Protein AF-A0A9Q0SZR0-F1 (afdb_monomer_lite)

Secondary structure (DSSP, 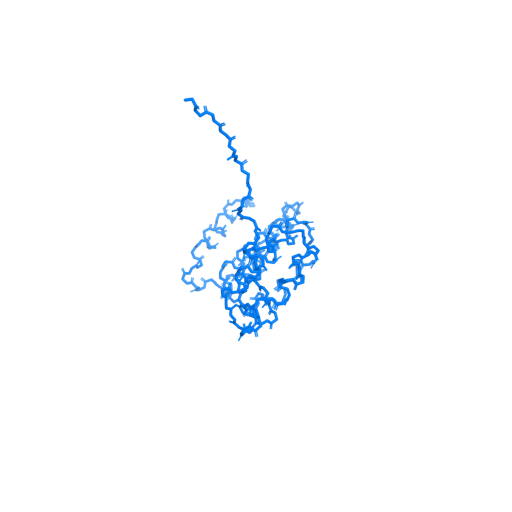8-state):
---------SSSSHHHHHHHHTTT-TT-HHHHHHHHHHHHTS-HHHHHHHHHHHHHH-TT-HHHHHHHHHHHHHTT-HHHHHHHHHHHTTT---HHHHHHHHHHHHHHHGGGHHHHHHHHHHHHHHHHHHHTTSGGGHHHHHHHHHHHHHSPP-

Structure (mmCIF, N/CA/C/O backbone):
data_AF-A0A9Q0SZR0-F1
#
_entry.id   AF-A0A9Q0SZR0-F1
#
loop_
_atom_site.group_PDB
_atom_site.id
_atom_site.type_symbol
_atom_site.label_atom_id
_atom_site.label_alt_id
_atom_site.label_comp_id
_atom_site.label_asym_id
_atom_site.label_entity_id
_atom_site.label_seq_id
_atom_site.pdbx_PDB_ins_code
_atom_site.Cartn_x
_atom_site.Cartn_y
_atom_site.Cartn_z
_atom_site.occupancy
_atom_site.B_iso_or_equiv
_atom_site.auth_seq_id
_atom_site.auth_comp_id
_atom_site.auth_asym_id
_atom_site.auth_atom_id
_atom_site.pdbx_PDB_model_num
ATOM 1 N N . MET A 1 1 ? 59.313 13.332 -3.165 1.00 40.78 1 MET A N 1
ATOM 2 C CA . MET A 1 1 ? 58.307 14.378 -2.906 1.00 40.78 1 MET A CA 1
ATOM 3 C C . MET A 1 1 ? 57.270 14.279 -4.014 1.00 40.78 1 MET A C 1
ATOM 5 O O . MET A 1 1 ? 57.516 14.762 -5.106 1.00 40.78 1 MET A O 1
ATOM 9 N N . ALA A 1 2 ? 56.194 13.527 -3.779 1.00 45.66 2 ALA A N 1
ATOM 10 C CA . ALA A 1 2 ? 54.932 13.745 -4.496 1.00 45.66 2 ALA A CA 1
ATOM 11 C C . ALA A 1 2 ? 54.236 14.942 -3.803 1.00 45.66 2 ALA A C 1
ATOM 13 O O . ALA A 1 2 ? 54.587 15.186 -2.638 1.00 45.66 2 ALA A O 1
ATOM 14 N N . PRO A 1 3 ? 53.292 15.681 -4.430 1.00 48.12 3 PRO A N 1
ATOM 15 C CA . PRO A 1 3 ? 51.956 15.100 -4.622 1.00 48.12 3 PRO A CA 1
ATOM 16 C C . PRO A 1 3 ? 51.055 15.699 -5.747 1.00 48.12 3 PRO A C 1
ATOM 18 O O . PRO A 1 3 ? 51.357 16.722 -6.347 1.00 48.12 3 PRO A O 1
ATOM 21 N N . VAL A 1 4 ? 49.909 15.023 -5.919 1.00 43.03 4 VAL A N 1
ATOM 22 C CA . VAL A 1 4 ? 48.582 15.431 -6.446 1.00 43.03 4 VAL A CA 1
ATOM 23 C C . VAL A 1 4 ? 48.431 15.842 -7.919 1.00 43.03 4 VAL A C 1
ATOM 25 O O . VAL A 1 4 ? 48.682 16.981 -8.285 1.00 43.03 4 VAL A O 1
ATOM 28 N N . ASP A 1 5 ? 47.791 14.967 -8.701 1.00 36.34 5 ASP A N 1
ATOM 29 C CA . ASP A 1 5 ? 46.596 15.384 -9.444 1.00 36.34 5 ASP A CA 1
ATOM 30 C C . ASP A 1 5 ? 45.531 14.281 -9.332 1.00 36.34 5 ASP A C 1
ATOM 32 O O . ASP A 1 5 ? 45.791 13.108 -9.603 1.00 36.34 5 ASP A O 1
ATOM 36 N N . ASN A 1 6 ? 44.372 14.652 -8.797 1.00 45.16 6 ASN A N 1
ATOM 37 C CA . ASN A 1 6 ? 43.251 13.784 -8.458 1.00 45.16 6 ASN A CA 1
ATOM 38 C C . ASN A 1 6 ? 42.021 14.446 -9.080 1.00 45.16 6 ASN A C 1
ATOM 40 O O . ASN A 1 6 ? 41.574 15.483 -8.592 1.00 45.16 6 ASN A O 1
ATOM 44 N N . GLY A 1 7 ? 41.508 13.887 -10.175 1.00 31.89 7 GLY A N 1
ATOM 45 C CA . GLY A 1 7 ? 40.490 14.551 -10.985 1.00 31.89 7 GLY A CA 1
ATOM 46 C C . GLY A 1 7 ? 39.640 13.584 -11.803 1.00 31.89 7 GLY A C 1
ATOM 47 O O . GLY A 1 7 ? 39.962 13.282 -12.944 1.00 31.89 7 GLY A O 1
ATOM 48 N N . ALA A 1 8 ? 38.538 13.146 -11.189 1.00 40.47 8 ALA A N 1
ATOM 49 C CA . ALA A 1 8 ? 37.234 12.892 -11.809 1.00 40.47 8 ALA A CA 1
ATOM 50 C C . ALA A 1 8 ? 37.173 12.012 -13.078 1.00 40.47 8 ALA A C 1
ATOM 52 O O . ALA A 1 8 ? 37.064 12.522 -14.189 1.00 40.47 8 ALA A O 1
ATOM 53 N N . GLN A 1 9 ? 37.087 10.686 -12.912 1.00 36.91 9 GLN A N 1
ATOM 54 C CA . GLN A 1 9 ? 36.580 9.787 -13.963 1.00 36.91 9 GLN A CA 1
ATOM 55 C C . GLN A 1 9 ? 35.805 8.595 -13.374 1.00 36.91 9 GLN A C 1
ATOM 57 O O . GLN A 1 9 ? 36.298 7.473 -13.399 1.00 36.91 9 GLN A O 1
ATOM 62 N N . THR A 1 10 ? 34.586 8.805 -12.862 1.00 36.19 10 THR A N 1
ATOM 63 C CA . THR A 1 10 ? 33.697 7.681 -12.475 1.00 36.19 10 THR A CA 1
ATOM 64 C C . THR A 1 10 ? 32.186 7.926 -12.629 1.00 36.19 10 THR A C 1
ATOM 66 O O . THR A 1 10 ? 31.415 7.112 -12.144 1.00 36.19 10 THR A O 1
ATOM 69 N N . GLU A 1 11 ? 31.711 8.961 -13.335 1.00 40.19 11 GLU A N 1
ATOM 70 C CA . GLU A 1 11 ? 30.257 9.267 -13.366 1.00 40.19 11 GLU A CA 1
ATOM 71 C C . GLU A 1 11 ? 29.555 9.119 -14.731 1.00 40.19 11 GLU A C 1
ATOM 73 O O . GLU A 1 11 ? 28.345 9.298 -14.819 1.00 40.19 11 GLU A O 1
ATOM 78 N N . THR A 1 12 ? 30.247 8.747 -15.813 1.00 38.66 12 THR A N 1
ATOM 79 C CA . THR A 1 12 ? 29.646 8.802 -17.170 1.00 38.66 12 THR A CA 1
ATOM 80 C C . THR A 1 12 ? 29.267 7.440 -17.770 1.00 38.66 12 THR A C 1
ATOM 82 O O . THR A 1 12 ? 28.642 7.390 -18.826 1.00 38.66 12 THR A O 1
ATOM 85 N N . LYS A 1 13 ? 29.610 6.310 -17.133 1.00 37.34 13 LYS A N 1
ATOM 86 C CA . LYS A 1 13 ? 29.423 4.979 -17.749 1.00 37.34 13 LYS A CA 1
ATOM 87 C C . LYS A 1 13 ? 28.067 4.331 -17.449 1.00 37.34 13 LYS A C 1
ATOM 89 O O . LYS A 1 13 ? 27.562 3.599 -18.295 1.00 37.34 13 LYS A O 1
ATOM 94 N N . ASP A 1 14 ? 27.443 4.650 -16.318 1.00 46.75 14 ASP A N 1
ATOM 95 C CA . ASP A 1 14 ? 26.211 3.974 -15.887 1.00 46.75 14 ASP A CA 1
ATOM 96 C C . ASP A 1 14 ? 24.950 4.472 -16.609 1.00 46.75 14 ASP A C 1
ATOM 98 O O . ASP A 1 14 ? 24.016 3.698 -16.810 1.00 46.75 14 ASP A O 1
ATOM 102 N N . GLN A 1 15 ? 24.940 5.722 -17.089 1.00 47.12 15 GLN A N 1
ATOM 103 C CA . GLN A 1 15 ? 23.800 6.304 -17.818 1.00 47.12 15 GLN A CA 1
ATOM 104 C C . GLN A 1 15 ? 23.704 5.848 -19.288 1.00 47.12 15 GLN A C 1
ATOM 106 O O . GLN A 1 15 ? 22.621 5.842 -19.875 1.00 47.12 15 GLN A O 1
ATOM 111 N N . ALA A 1 16 ? 24.822 5.446 -19.902 1.00 36.00 16 ALA A N 1
ATOM 112 C CA . ALA A 1 16 ? 24.851 5.012 -21.304 1.00 36.00 16 ALA A CA 1
ATOM 113 C C . ALA A 1 16 ? 24.374 3.558 -21.488 1.00 36.00 16 ALA A C 1
ATOM 115 O O . ALA A 1 16 ? 23.857 3.187 -22.543 1.00 36.00 16 ALA A O 1
ATOM 116 N N . ILE A 1 17 ? 24.517 2.729 -20.450 1.00 48.78 17 ILE A N 1
ATOM 117 C CA . ILE A 1 17 ? 24.092 1.324 -20.479 1.00 48.78 17 ILE A CA 1
ATOM 118 C C . ILE A 1 17 ? 22.565 1.232 -20.306 1.00 48.78 17 ILE A C 1
ATOM 120 O O . ILE A 1 17 ? 21.927 0.393 -20.937 1.00 48.78 17 ILE A O 1
ATOM 124 N N . THR A 1 18 ? 21.961 2.147 -19.538 1.00 51.28 18 THR A N 1
ATOM 125 C CA . THR A 1 18 ? 20.532 2.137 -19.168 1.00 51.28 18 THR A CA 1
ATOM 126 C C . THR A 1 18 ? 19.582 2.334 -20.351 1.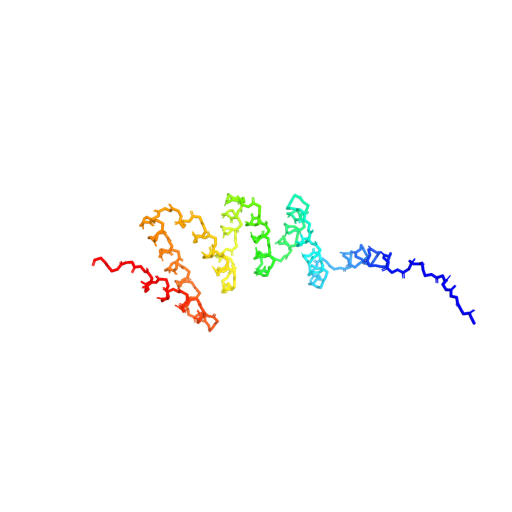00 51.28 18 THR A C 1
ATOM 128 O O . THR A 1 18 ? 18.483 1.788 -20.359 1.00 51.28 18 THR A O 1
ATOM 131 N N . SER A 1 19 ? 19.990 3.093 -21.369 1.00 44.78 19 SER A N 1
ATOM 132 C CA . SER A 1 19 ? 19.171 3.350 -22.564 1.00 44.78 19 SER A CA 1
ATOM 133 C C . SER A 1 19 ? 19.309 2.262 -23.636 1.00 44.78 19 SER A C 1
ATOM 135 O O . SER A 1 19 ? 18.422 2.122 -24.475 1.00 44.78 19 SER A O 1
ATOM 137 N N . THR A 1 20 ? 20.374 1.455 -23.590 1.00 44.59 20 THR A N 1
ATOM 138 C CA . THR A 1 20 ? 20.646 0.421 -24.603 1.00 44.59 20 THR A CA 1
ATOM 139 C C . THR A 1 20 ? 20.034 -0.937 -24.236 1.00 44.59 20 THR A C 1
ATOM 141 O O . THR A 1 20 ? 19.592 -1.660 -25.123 1.00 44.59 20 THR A O 1
ATOM 144 N N . THR A 1 21 ? 19.945 -1.291 -22.948 1.00 50.22 21 THR A N 1
ATOM 145 C CA . THR A 1 21 ? 19.361 -2.575 -22.498 1.00 50.22 21 THR A CA 1
ATOM 146 C C . THR A 1 21 ? 17.839 -2.569 -22.358 1.00 50.22 21 THR A C 1
ATOM 148 O O . THR A 1 21 ? 17.224 -3.630 -22.441 1.00 50.22 21 THR A O 1
ATOM 151 N N . ALA A 1 22 ? 17.204 -1.404 -22.202 1.00 47.88 22 ALA A N 1
ATOM 152 C CA . ALA A 1 22 ? 15.741 -1.297 -22.190 1.00 47.88 22 ALA A CA 1
ATOM 153 C C . ALA A 1 22 ? 15.110 -1.557 -23.575 1.00 47.88 22 ALA A C 1
ATOM 155 O O . ALA A 1 22 ? 13.936 -1.907 -23.666 1.00 47.88 22 ALA A O 1
ATOM 156 N N . ALA A 1 23 ? 15.886 -1.405 -24.655 1.00 52.38 23 ALA A N 1
ATOM 157 C CA . ALA A 1 23 ? 15.423 -1.636 -26.022 1.00 52.38 23 ALA A CA 1
ATOM 158 C C . ALA A 1 23 ? 15.426 -3.122 -26.434 1.00 52.38 23 ALA A C 1
ATOM 160 O O . ALA A 1 23 ? 14.818 -3.469 -27.445 1.00 52.38 23 ALA A O 1
ATOM 161 N N . THR A 1 24 ? 16.107 -3.998 -25.687 1.00 65.62 24 THR A N 1
ATOM 162 C CA . THR A 1 24 ? 16.339 -5.398 -26.080 1.00 65.62 24 THR A CA 1
ATOM 163 C C . THR A 1 24 ? 15.312 -6.384 -25.522 1.00 65.62 24 THR A C 1
ATOM 165 O O . THR A 1 24 ? 15.085 -7.409 -26.158 1.00 65.62 24 THR A O 1
ATOM 168 N N . ASP A 1 25 ? 14.672 -6.087 -24.385 1.00 80.56 25 ASP A N 1
ATOM 169 C CA . ASP A 1 25 ? 13.567 -6.884 -23.830 1.00 80.56 25 ASP A CA 1
ATOM 170 C C . ASP A 1 25 ? 12.754 -6.061 -22.803 1.00 80.56 25 ASP A C 1
ATOM 172 O O . ASP A 1 25 ? 13.292 -5.714 -21.745 1.00 80.56 25 ASP A O 1
ATOM 176 N N . PRO A 1 26 ? 11.468 -5.748 -23.063 1.00 78.94 26 PRO A N 1
ATOM 177 C CA . PRO A 1 26 ? 10.633 -5.007 -22.117 1.00 78.94 26 PRO A CA 1
ATOM 178 C C . PRO A 1 26 ? 10.374 -5.769 -20.807 1.00 78.94 26 PRO A C 1
ATOM 180 O O . PRO A 1 26 ? 10.043 -5.141 -19.806 1.00 78.94 26 PRO A O 1
ATOM 183 N N . TYR A 1 27 ? 10.544 -7.094 -20.772 1.00 86.38 27 TYR A N 1
ATOM 184 C CA . TYR A 1 27 ? 10.325 -7.917 -19.578 1.00 86.38 27 TYR A CA 1
ATOM 185 C C . TYR A 1 27 ? 11.611 -8.226 -18.805 1.00 86.38 27 TYR A C 1
ATOM 187 O O . TYR A 1 27 ? 11.621 -9.090 -17.923 1.00 86.38 27 TYR A O 1
ATOM 195 N N . ASN A 1 28 ? 12.692 -7.493 -19.075 1.00 91.44 28 ASN A N 1
ATOM 196 C CA . ASN A 1 28 ? 13.926 -7.625 -18.319 1.00 91.44 28 ASN A CA 1
ATOM 197 C C . ASN A 1 28 ? 13.742 -7.138 -16.867 1.00 91.44 28 ASN A C 1
ATOM 199 O O . ASN A 1 28 ? 13.680 -5.937 -16.589 1.00 91.44 28 ASN A O 1
ATOM 203 N N . VAL A 1 29 ? 13.689 -8.092 -15.933 1.00 89.56 29 VAL A N 1
ATOM 204 C CA . VAL A 1 29 ? 13.501 -7.830 -14.498 1.00 89.56 29 VAL A CA 1
ATOM 205 C C . VAL A 1 29 ? 14.642 -6.989 -13.924 1.00 89.56 29 VAL A C 1
ATOM 207 O O . VAL A 1 29 ? 14.373 -6.058 -13.174 1.00 89.56 29 VAL A O 1
ATOM 210 N N . GLU A 1 30 ? 15.893 -7.243 -14.314 1.00 89.88 30 GLU A N 1
ATOM 211 C CA . GLU A 1 30 ? 17.060 -6.490 -13.827 1.00 89.88 30 GLU A CA 1
ATOM 212 C C . GLU A 1 30 ? 16.967 -5.011 -14.224 1.00 89.88 30 GLU A C 1
ATOM 214 O O . GLU A 1 30 ? 17.177 -4.116 -13.408 1.00 89.88 30 GLU A O 1
ATOM 219 N N . ALA A 1 31 ? 16.567 -4.741 -15.470 1.00 89.94 31 ALA A N 1
ATOM 220 C CA . ALA A 1 31 ? 16.364 -3.374 -15.943 1.00 89.94 31 ALA A CA 1
ATOM 221 C C . ALA A 1 31 ? 15.250 -2.663 -15.154 1.00 89.94 31 ALA A C 1
ATOM 223 O O . ALA A 1 31 ? 15.416 -1.510 -14.752 1.00 89.94 31 ALA A O 1
ATOM 224 N N . ALA A 1 32 ? 14.140 -3.357 -14.880 1.00 91.31 32 ALA A N 1
ATOM 225 C CA . ALA A 1 32 ? 13.058 -2.823 -14.057 1.00 91.31 32 ALA A CA 1
ATOM 226 C C . ALA A 1 32 ? 13.502 -2.555 -12.608 1.00 91.31 32 ALA A C 1
ATOM 228 O O . ALA A 1 32 ? 13.124 -1.536 -12.029 1.00 91.31 32 ALA A O 1
ATOM 229 N N . GLU A 1 33 ? 14.331 -3.424 -12.027 1.00 92.56 33 GLU A N 1
ATOM 230 C CA . GLU A 1 33 ? 14.876 -3.228 -10.682 1.00 92.56 33 GLU A CA 1
ATOM 231 C C . GLU A 1 33 ? 15.804 -2.016 -10.594 1.00 92.56 33 GLU A C 1
ATOM 233 O O . GLU A 1 33 ? 15.680 -1.226 -9.654 1.00 92.56 33 GLU A O 1
ATOM 238 N N . ILE A 1 34 ? 16.675 -1.820 -11.586 1.00 91.94 34 ILE A N 1
ATOM 239 C CA . ILE A 1 34 ? 17.550 -0.645 -11.666 1.00 91.94 34 ILE A CA 1
ATOM 240 C C . ILE A 1 34 ? 16.710 0.634 -11.752 1.00 91.94 34 ILE A C 1
ATOM 242 O O . ILE A 1 34 ? 16.929 1.559 -10.969 1.00 91.94 34 ILE A O 1
ATOM 246 N N . LEU A 1 35 ? 15.703 0.671 -12.634 1.00 92.12 35 LEU A N 1
ATOM 247 C CA . LEU A 1 35 ? 14.802 1.822 -12.773 1.00 92.12 35 LEU A CA 1
ATOM 248 C C . LEU A 1 35 ? 14.043 2.122 -11.476 1.00 92.12 35 LEU A C 1
ATOM 250 O O . LEU A 1 35 ? 13.974 3.279 -11.056 1.00 92.12 35 LEU A O 1
ATOM 254 N N . ALA A 1 36 ? 13.512 1.092 -10.812 1.00 92.56 36 ALA A N 1
ATOM 255 C CA . ALA A 1 36 ? 12.837 1.246 -9.528 1.00 92.56 36 ALA A CA 1
ATOM 256 C C . ALA A 1 36 ? 13.793 1.777 -8.447 1.00 92.56 36 ALA A C 1
ATOM 258 O O . ALA A 1 36 ? 13.431 2.679 -7.694 1.00 92.56 36 ALA A O 1
ATOM 259 N N . SER A 1 37 ? 15.029 1.270 -8.395 1.00 93.06 37 SER A N 1
ATOM 260 C CA . SER A 1 37 ? 16.064 1.738 -7.467 1.00 93.06 37 SER A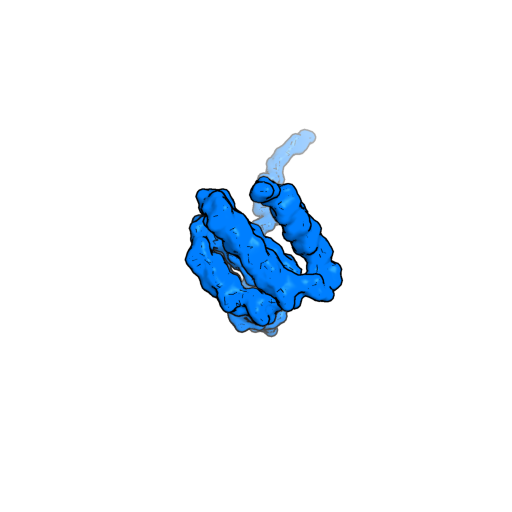 CA 1
ATOM 261 C C . SER A 1 37 ? 16.429 3.206 -7.708 1.00 93.06 37 SER A C 1
ATOM 263 O O . SER A 1 37 ? 16.541 3.990 -6.764 1.00 93.06 37 SER A O 1
ATOM 265 N N . SER A 1 38 ? 16.554 3.628 -8.969 1.00 91.75 38 SER A N 1
ATOM 266 C CA . SER A 1 38 ? 16.754 5.040 -9.307 1.00 91.75 38 SER A CA 1
ATOM 267 C C . SER A 1 38 ? 15.559 5.897 -8.871 1.00 91.75 38 SER A C 1
ATOM 269 O O . SER A 1 38 ? 15.753 6.941 -8.249 1.00 91.75 38 SER A O 1
ATOM 271 N N . ALA A 1 39 ? 14.329 5.434 -9.117 1.00 93.38 39 ALA A N 1
ATOM 272 C CA . ALA A 1 39 ? 13.102 6.153 -8.773 1.00 93.38 39 ALA A CA 1
ATOM 273 C C . ALA A 1 39 ? 12.920 6.371 -7.259 1.00 93.38 39 ALA A C 1
ATOM 275 O O . ALA A 1 39 ? 12.336 7.376 -6.858 1.00 93.38 39 ALA A O 1
ATOM 276 N N . GLN A 1 40 ? 13.439 5.483 -6.402 1.00 90.88 40 GLN A N 1
ATOM 277 C CA . GLN A 1 40 ? 13.379 5.648 -4.939 1.00 90.88 40 GLN A CA 1
ATOM 278 C C . GLN A 1 40 ? 14.073 6.917 -4.427 1.00 90.88 40 GLN A C 1
ATOM 280 O O . GLN A 1 40 ? 13.697 7.437 -3.378 1.00 90.88 40 GLN A O 1
ATOM 285 N N . HIS A 1 41 ? 15.072 7.411 -5.155 1.00 89.56 41 HIS A N 1
ATOM 286 C CA . HIS A 1 41 ? 15.862 8.580 -4.770 1.00 89.56 41 HIS A CA 1
ATOM 287 C C . HIS A 1 41 ? 15.363 9.871 -5.437 1.00 89.56 41 HIS A C 1
ATOM 289 O O . HIS A 1 41 ? 15.956 10.934 -5.259 1.00 89.56 41 HIS A O 1
ATOM 295 N N . MET A 1 42 ? 14.277 9.791 -6.213 1.00 91.75 42 MET A N 1
ATOM 296 C CA . MET A 1 42 ? 13.710 10.910 -6.958 1.00 91.75 42 MET A CA 1
ATOM 297 C C . MET A 1 42 ? 12.460 11.475 -6.269 1.00 91.75 42 MET A C 1
ATOM 299 O O . MET A 1 42 ? 11.759 10.763 -5.546 1.00 91.75 42 MET A O 1
ATOM 303 N N . PRO A 1 43 ? 12.110 12.749 -6.523 1.00 93.38 43 PRO A N 1
ATOM 304 C CA . PRO A 1 43 ? 10.820 13.293 -6.120 1.00 93.38 43 PRO A CA 1
ATOM 305 C C . PRO A 1 43 ? 9.657 12.512 -6.745 1.00 93.38 43 PRO A C 1
ATOM 307 O O . PRO A 1 43 ? 9.738 12.075 -7.895 1.00 93.38 43 PRO A O 1
ATOM 310 N N . ILE A 1 44 ? 8.530 12.420 -6.031 1.00 93.00 44 ILE A N 1
ATOM 311 C CA . ILE A 1 44 ? 7.369 11.619 -6.457 1.00 93.00 44 ILE A CA 1
ATOM 312 C C . ILE A 1 44 ? 6.852 11.975 -7.858 1.00 93.00 44 ILE A C 1
ATOM 314 O O . ILE A 1 44 ? 6.427 11.092 -8.594 1.00 93.00 44 ILE A O 1
ATOM 318 N N . ALA A 1 45 ? 6.945 13.247 -8.259 1.00 92.75 45 ALA A N 1
ATOM 319 C CA . ALA A 1 45 ? 6.517 13.708 -9.580 1.00 92.75 45 ALA A CA 1
ATOM 320 C C . ALA A 1 45 ? 7.300 13.046 -10.730 1.00 92.75 45 ALA A C 1
ATOM 322 O O . ALA A 1 45 ? 6.744 12.831 -11.802 1.00 92.75 45 ALA A O 1
ATOM 323 N N . GLN A 1 46 ? 8.573 12.710 -10.499 1.00 93.62 46 GLN A N 1
ATOM 324 C CA . GLN A 1 46 ? 9.428 12.019 -11.469 1.00 93.62 46 GLN A CA 1
ATOM 325 C C . GLN A 1 46 ? 9.391 10.499 -11.272 1.00 93.62 46 GLN A C 1
ATOM 327 O O . GLN A 1 46 ? 9.432 9.753 -12.244 1.00 93.62 46 GLN A O 1
ATOM 332 N N . ALA A 1 47 ? 9.264 10.032 -10.028 1.00 94.38 47 ALA A N 1
ATOM 333 C CA . ALA A 1 47 ? 9.225 8.607 -9.712 1.00 94.38 47 ALA A CA 1
ATOM 334 C C . ALA A 1 47 ? 7.912 7.927 -10.147 1.00 94.38 47 ALA A C 1
ATOM 336 O O . ALA A 1 47 ? 7.931 6.788 -10.608 1.00 94.38 47 ALA A O 1
ATOM 337 N N . ALA A 1 48 ? 6.769 8.612 -10.028 1.00 94.25 48 ALA A N 1
ATOM 338 C CA . ALA A 1 48 ? 5.453 8.063 -10.361 1.00 94.25 48 ALA A CA 1
ATOM 339 C C . ALA A 1 48 ? 5.340 7.509 -11.797 1.00 94.25 48 ALA A C 1
ATOM 341 O O . ALA A 1 48 ? 4.939 6.353 -11.927 1.00 94.25 48 ALA A O 1
ATOM 342 N N . PRO A 1 49 ? 5.716 8.237 -12.872 1.00 95.56 49 PRO A N 1
ATOM 343 C CA . PRO A 1 49 ? 5.641 7.685 -14.228 1.00 95.56 49 PRO A CA 1
ATOM 344 C C . PRO A 1 49 ? 6.546 6.461 -14.428 1.00 95.56 49 PRO A C 1
ATOM 346 O O . PRO A 1 49 ? 6.166 5.548 -15.158 1.00 95.56 49 PRO A O 1
ATOM 349 N N . ILE A 1 50 ? 7.698 6.397 -13.748 1.00 94.50 50 ILE A N 1
ATOM 350 C CA . ILE A 1 50 ? 8.600 5.235 -13.802 1.00 94.50 50 ILE A CA 1
ATOM 351 C C . ILE A 1 50 ? 7.920 4.013 -13.172 1.00 94.50 50 ILE A C 1
ATOM 353 O O . ILE A 1 50 ? 7.897 2.939 -13.774 1.00 94.50 50 ILE A O 1
ATOM 357 N N . TYR A 1 51 ? 7.315 4.172 -11.990 1.00 94.81 51 TYR A N 1
ATOM 358 C CA . TYR A 1 51 ? 6.577 3.085 -11.346 1.00 94.81 51 TYR A CA 1
ATOM 359 C C . TYR A 1 51 ? 5.372 2.632 -12.173 1.00 94.81 51 TYR A C 1
ATOM 361 O O . TYR A 1 51 ? 5.176 1.430 -12.324 1.00 94.81 51 TYR A O 1
ATOM 369 N N . GLU A 1 52 ? 4.590 3.553 -12.746 1.00 95.50 52 GLU A N 1
ATOM 370 C CA . GLU A 1 52 ? 3.455 3.192 -13.609 1.00 95.50 52 GLU A CA 1
ATOM 371 C C . GLU A 1 52 ? 3.912 2.417 -14.856 1.00 95.50 52 GLU A C 1
ATOM 373 O O . GLU A 1 52 ? 3.280 1.427 -15.224 1.00 95.50 52 GLU A O 1
ATOM 378 N N . GLN A 1 53 ? 5.044 2.791 -15.466 1.00 93.62 53 GLN A N 1
ATOM 379 C CA . GLN A 1 53 ? 5.622 2.040 -16.583 1.00 93.62 53 GLN A CA 1
ATOM 380 C C . GLN A 1 53 ? 6.007 0.616 -16.162 1.00 93.62 53 GLN A C 1
ATOM 382 O O . GLN A 1 53 ? 5.604 -0.346 -16.815 1.00 93.62 53 GLN A O 1
ATOM 387 N N . ILE A 1 54 ? 6.742 0.461 -15.059 1.00 93.50 54 ILE A N 1
ATOM 388 C CA . ILE A 1 54 ? 7.156 -0.857 -14.558 1.00 93.50 54 ILE A CA 1
ATOM 389 C C . ILE A 1 54 ? 5.930 -1.718 -14.231 1.00 93.50 54 ILE A C 1
ATOM 391 O O . ILE A 1 54 ? 5.856 -2.878 -14.625 1.00 93.50 54 ILE A O 1
ATOM 395 N N . LEU A 1 55 ? 4.937 -1.150 -13.550 1.00 94.38 55 LEU A N 1
ATOM 396 C CA . LEU A 1 55 ? 3.732 -1.860 -13.121 1.00 94.38 55 LEU A CA 1
ATOM 397 C C . LEU A 1 55 ? 2.776 -2.180 -14.275 1.00 94.38 55 LEU A C 1
ATOM 399 O O . LEU A 1 55 ? 1.988 -3.116 -14.157 1.00 94.38 55 LEU A O 1
ATOM 403 N N . SER A 1 56 ? 2.867 -1.463 -15.400 1.00 93.31 56 SER A N 1
ATOM 404 C CA . SER A 1 56 ? 2.164 -1.838 -16.633 1.00 93.31 56 SER A CA 1
ATOM 405 C C . SER A 1 56 ? 2.691 -3.149 -17.230 1.00 93.31 56 SER A C 1
ATOM 407 O O . SER A 1 56 ? 1.922 -3.911 -17.813 1.00 93.31 56 SER A O 1
ATOM 409 N N . LEU A 1 57 ? 3.982 -3.439 -17.035 1.00 93.25 57 LEU A N 1
ATOM 410 C CA . LEU A 1 57 ? 4.647 -4.654 -17.512 1.00 93.25 57 LEU A CA 1
ATOM 411 C C . LEU A 1 57 ? 4.589 -5.778 -16.470 1.00 93.25 57 LEU A C 1
ATOM 413 O O . LEU A 1 57 ? 4.390 -6.940 -16.819 1.00 93.25 57 LEU A O 1
ATOM 417 N N . PHE A 1 58 ? 4.713 -5.426 -15.188 1.00 92.00 58 PHE A N 1
ATOM 418 C CA . PHE A 1 58 ? 4.746 -6.353 -14.056 1.00 92.00 58 PHE A CA 1
ATOM 419 C C . PHE A 1 58 ? 3.624 -6.059 -13.043 1.00 92.00 58 PHE A C 1
ATOM 421 O O . PHE A 1 58 ? 3.896 -5.681 -11.898 1.00 92.00 58 PHE A O 1
ATOM 428 N N . PRO A 1 59 ? 2.345 -6.261 -13.408 1.00 91.62 59 PRO A N 1
ATOM 429 C CA . PRO A 1 59 ? 1.209 -5.899 -12.556 1.00 91.62 59 PRO A CA 1
ATOM 430 C C . PRO A 1 59 ? 1.115 -6.724 -11.266 1.00 91.62 59 PRO A C 1
ATOM 432 O O . PRO A 1 59 ? 0.460 -6.299 -10.317 1.00 91.62 59 PRO A O 1
ATOM 435 N N . THR A 1 60 ? 1.770 -7.886 -11.197 1.00 91.06 60 THR A N 1
ATOM 436 C CA . THR A 1 60 ? 1.785 -8.771 -10.019 1.00 91.06 60 THR A CA 1
ATOM 437 C C . THR A 1 60 ? 3.020 -8.588 -9.127 1.00 91.06 60 THR A C 1
ATOM 439 O O . THR A 1 60 ? 3.148 -9.233 -8.084 1.00 91.06 60 THR A O 1
ATOM 442 N N . ALA A 1 61 ? 3.945 -7.696 -9.495 1.00 93.00 61 ALA A N 1
ATOM 443 C CA . ALA A 1 61 ? 5.185 -7.485 -8.758 1.00 93.00 61 ALA A CA 1
ATOM 444 C C . ALA A 1 61 ? 4.955 -6.646 -7.490 1.00 93.00 61 ALA A C 1
ATOM 446 O O . ALA A 1 61 ? 5.084 -5.420 -7.474 1.00 93.00 61 ALA A O 1
ATOM 447 N N . SER A 1 62 ? 4.652 -7.329 -6.384 1.00 92.88 62 SER A N 1
ATOM 448 C CA . SER A 1 62 ? 4.393 -6.698 -5.079 1.00 92.88 62 SER A CA 1
ATOM 449 C C . SER A 1 62 ? 5.519 -5.784 -4.581 1.00 92.88 62 SER A C 1
ATOM 451 O O . SER A 1 62 ? 5.241 -4.791 -3.909 1.00 92.88 62 SER A O 1
ATOM 453 N N . LYS A 1 63 ? 6.778 -6.084 -4.932 1.00 94.12 63 LYS A N 1
ATOM 454 C CA . LYS A 1 63 ? 7.955 -5.260 -4.612 1.00 94.12 63 LYS A CA 1
ATOM 455 C C . LYS A 1 63 ? 7.792 -3.831 -5.140 1.00 94.12 63 LYS A C 1
ATOM 457 O O . LYS A 1 63 ? 7.919 -2.889 -4.361 1.00 94.12 63 LYS A O 1
ATOM 462 N N . PHE A 1 64 ? 7.445 -3.675 -6.418 1.00 95.00 64 PHE A N 1
ATOM 463 C CA . PHE A 1 64 ? 7.294 -2.363 -7.051 1.00 95.00 64 PHE A CA 1
ATOM 464 C C . PHE A 1 64 ? 6.050 -1.626 -6.547 1.00 95.00 64 PHE A C 1
ATOM 466 O O . PHE A 1 64 ? 6.129 -0.438 -6.244 1.00 95.00 64 PHE A O 1
ATOM 473 N N . TRP A 1 65 ? 4.932 -2.333 -6.339 1.00 96.00 65 TRP A N 1
ATOM 474 C CA . TRP A 1 65 ? 3.735 -1.746 -5.721 1.00 96.00 65 TRP A CA 1
ATOM 475 C C . TRP A 1 65 ? 4.012 -1.177 -4.332 1.00 96.00 65 TRP A C 1
ATOM 477 O O . TRP A 1 65 ? 3.575 -0.072 -4.011 1.00 96.00 65 TRP A O 1
ATOM 487 N N . LYS A 1 66 ? 4.763 -1.921 -3.513 1.00 95.00 66 LYS A N 1
ATOM 488 C CA . LYS A 1 66 ? 5.162 -1.479 -2.179 1.00 95.00 66 LYS A CA 1
ATOM 489 C C . LYS A 1 66 ? 6.037 -0.225 -2.257 1.00 95.00 66 LYS A C 1
ATOM 491 O O . LYS A 1 66 ? 5.742 0.740 -1.563 1.00 95.00 66 LYS A O 1
ATOM 496 N N . GLN A 1 67 ? 7.075 -0.221 -3.097 1.00 95.00 67 GLN A N 1
ATOM 497 C CA . GLN A 1 67 ? 7.960 0.942 -3.259 1.00 95.00 67 GLN A CA 1
ATOM 498 C C . GLN A 1 67 ? 7.189 2.181 -3.728 1.00 95.00 67 GLN A C 1
ATOM 500 O O . GLN A 1 67 ? 7.408 3.278 -3.216 1.00 95.00 67 GLN A O 1
ATOM 505 N N . TYR A 1 68 ? 6.242 1.998 -4.649 1.00 95.12 68 TYR A N 1
ATOM 506 C CA . TYR A 1 68 ? 5.404 3.080 -5.144 1.00 95.12 68 TYR A CA 1
ATOM 507 C C . TYR A 1 68 ? 4.490 3.657 -4.052 1.00 95.12 68 TYR A C 1
ATOM 509 O O . TYR A 1 68 ? 4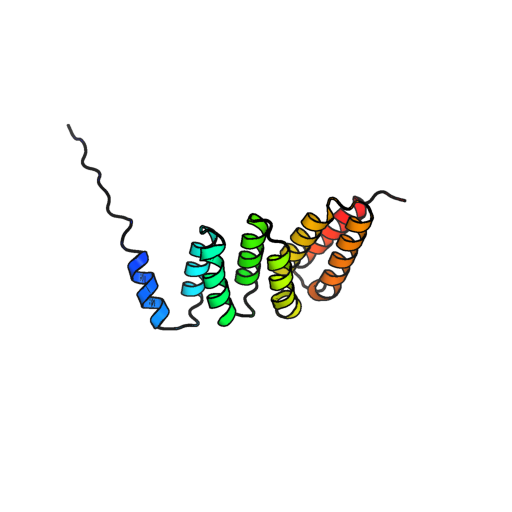.417 4.875 -3.880 1.00 95.12 68 TYR A O 1
ATOM 517 N N . ALA A 1 69 ? 3.849 2.794 -3.257 1.00 94.94 69 ALA A N 1
ATOM 518 C CA . ALA A 1 69 ? 3.051 3.224 -2.111 1.00 94.94 69 ALA A CA 1
ATOM 519 C C . ALA A 1 69 ? 3.910 3.944 -1.054 1.00 94.94 69 ALA A C 1
ATOM 521 O O . ALA A 1 69 ? 3.523 5.007 -0.573 1.00 94.94 69 ALA A O 1
ATOM 522 N N . GLU A 1 70 ? 5.095 3.418 -0.727 1.00 93.88 70 GLU A N 1
ATOM 523 C CA . GLU A 1 70 ? 6.027 4.029 0.233 1.00 93.88 70 GLU A CA 1
ATOM 524 C C . GLU A 1 70 ? 6.499 5.421 -0.221 1.00 93.88 70 GLU A C 1
ATOM 526 O O . GLU A 1 70 ? 6.584 6.337 0.602 1.00 93.88 70 GLU A O 1
ATOM 531 N N . ALA A 1 71 ? 6.721 5.616 -1.524 1.00 93.44 71 ALA A N 1
ATOM 532 C CA . ALA A 1 71 ? 7.072 6.918 -2.087 1.00 93.44 71 ALA A CA 1
ATOM 533 C C . ALA A 1 71 ? 5.947 7.955 -1.898 1.00 93.44 71 ALA A C 1
ATOM 535 O O . ALA A 1 71 ? 6.210 9.087 -1.487 1.00 93.44 71 ALA A O 1
ATOM 536 N N . HIS A 1 72 ? 4.680 7.573 -2.106 1.00 92.81 72 HIS A N 1
ATOM 537 C CA . HIS A 1 72 ? 3.536 8.454 -1.817 1.00 92.81 72 HIS A CA 1
ATOM 538 C C . HIS A 1 72 ? 3.304 8.662 -0.312 1.00 92.81 72 HIS A C 1
ATOM 540 O O . HIS A 1 72 ? 2.920 9.754 0.115 1.00 92.81 72 HIS A O 1
ATOM 546 N N . MET A 1 73 ? 3.591 7.655 0.521 1.00 91.31 73 MET A N 1
ATOM 547 C CA . MET A 1 73 ? 3.537 7.775 1.985 1.00 91.31 73 MET A CA 1
ATOM 548 C C . MET A 1 73 ? 4.535 8.801 2.529 1.00 91.31 73 MET A C 1
ATOM 550 O O . MET A 1 73 ? 4.224 9.459 3.528 1.00 91.31 73 MET A O 1
ATOM 554 N N . ALA A 1 74 ? 5.700 8.951 1.889 1.00 91.12 74 ALA A N 1
ATOM 555 C CA . ALA A 1 74 ? 6.724 9.923 2.271 1.00 91.12 74 ALA A CA 1
ATOM 556 C C . ALA A 1 74 ? 6.274 11.379 2.051 1.00 91.12 74 ALA A C 1
ATOM 558 O O . ALA A 1 74 ? 6.625 12.255 2.838 1.00 91.12 74 ALA A O 1
ATOM 559 N N . VAL A 1 75 ? 5.441 11.628 1.035 1.00 92.25 75 VAL A N 1
ATOM 560 C CA . VAL A 1 75 ? 4.870 12.957 0.739 1.00 92.25 75 VAL A CA 1
ATOM 561 C C . VAL A 1 75 ? 3.486 13.185 1.364 1.00 92.25 75 VAL A C 1
ATOM 563 O O . VAL A 1 75 ? 2.892 14.236 1.155 1.00 92.25 75 VAL A O 1
ATOM 566 N N . ASN A 1 76 ? 2.983 12.230 2.158 1.00 91.38 76 ASN A N 1
ATOM 567 C CA . ASN A 1 76 ? 1.661 12.265 2.804 1.00 91.38 76 ASN A CA 1
ATOM 568 C C . ASN A 1 76 ? 0.484 12.439 1.822 1.00 91.38 76 ASN A C 1
ATOM 570 O O . ASN A 1 76 ? -0.486 13.131 2.129 1.00 91.38 76 ASN A O 1
ATOM 574 N N . ASN A 1 77 ? 0.558 11.819 0.639 1.00 91.62 77 ASN A N 1
ATOM 575 C CA . ASN A 1 77 ? -0.539 11.841 -0.331 1.00 91.62 77 ASN A CA 1
ATOM 576 C C . ASN A 1 77 ? -1.499 10.658 -0.110 1.00 91.62 77 ASN A C 1
ATOM 578 O O . ASN A 1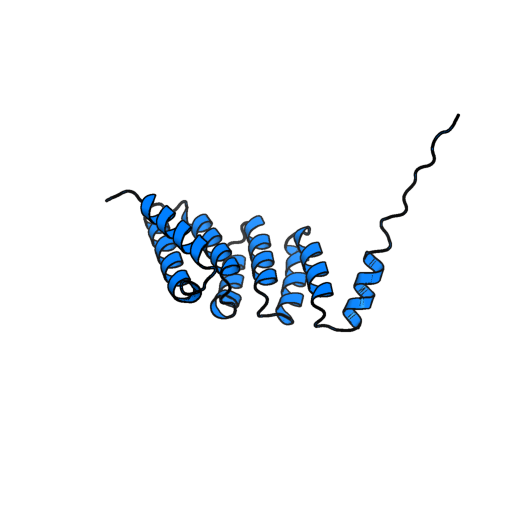 77 ? -1.439 9.648 -0.812 1.00 91.62 77 ASN A O 1
ATOM 582 N N . ASP A 1 78 ? -2.377 10.782 0.887 1.00 92.31 78 ASP A N 1
ATOM 583 C CA . ASP A 1 78 ? -3.271 9.700 1.327 1.00 92.31 78 ASP A CA 1
ATOM 584 C C . ASP A 1 78 ? -4.216 9.193 0.229 1.00 92.31 78 ASP A C 1
ATOM 586 O O . ASP A 1 78 ? -4.509 7.995 0.172 1.00 92.31 78 ASP A O 1
ATOM 590 N N . ASP A 1 79 ? -4.674 10.068 -0.666 1.00 93.31 79 ASP A N 1
ATOM 591 C CA . ASP A 1 79 ? -5.603 9.691 -1.733 1.00 93.31 79 ASP A CA 1
ATOM 592 C C . ASP A 1 79 ? -4.918 8.857 -2.819 1.00 93.31 79 ASP A C 1
ATOM 594 O O . ASP A 1 79 ? -5.457 7.827 -3.233 1.00 93.31 79 ASP A O 1
ATOM 598 N N . ALA A 1 80 ? -3.696 9.225 -3.217 1.00 93.31 80 ALA A N 1
ATOM 599 C CA . ALA A 1 80 ? -2.911 8.421 -4.151 1.00 93.31 80 ALA A CA 1
ATOM 600 C C . ALA A 1 80 ? -2.583 7.037 -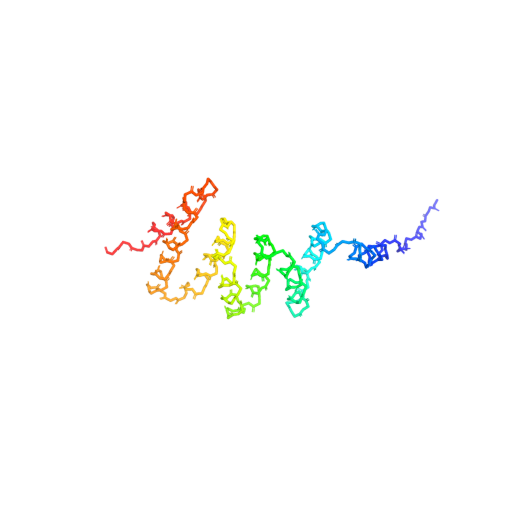3.568 1.00 93.31 80 ALA A C 1
ATOM 602 O O . ALA A 1 80 ? -2.686 6.025 -4.261 1.00 93.31 80 ALA A O 1
ATOM 603 N N . ILE A 1 81 ? -2.262 6.965 -2.273 1.00 93.94 81 ILE A N 1
ATOM 604 C CA . ILE A 1 81 ? -1.953 5.696 -1.597 1.00 93.94 81 ILE A CA 1
ATOM 605 C C . ILE A 1 81 ? -3.172 4.764 -1.600 1.00 93.94 81 ILE A C 1
ATOM 607 O O . ILE A 1 81 ? -3.043 3.579 -1.916 1.00 93.94 81 ILE A O 1
ATOM 611 N N . LYS A 1 82 ? -4.373 5.289 -1.315 1.00 93.62 82 LYS A N 1
ATOM 612 C CA . LYS A 1 82 ? -5.623 4.511 -1.393 1.00 93.62 82 LYS A CA 1
ATOM 613 C C . LYS A 1 82 ? -5.880 3.982 -2.804 1.00 93.62 82 LYS A C 1
ATOM 615 O O . LYS A 1 82 ? -6.270 2.825 -2.945 1.00 93.62 82 LYS A O 1
ATOM 620 N N . GLN A 1 83 ? -5.641 4.796 -3.835 1.00 94.81 83 GLN A N 1
ATOM 621 C CA . GLN A 1 83 ? -5.786 4.376 -5.235 1.00 94.81 83 GLN A CA 1
ATOM 622 C C . GLN A 1 83 ? -4.781 3.288 -5.628 1.00 94.81 83 GLN A C 1
ATOM 624 O O . GLN A 1 83 ? -5.110 2.378 -6.385 1.00 94.81 83 GLN A O 1
ATOM 629 N N . ILE A 1 84 ? -3.556 3.348 -5.108 1.00 95.06 84 ILE A N 1
ATOM 630 C CA . ILE A 1 84 ? -2.553 2.305 -5.336 1.00 95.06 84 ILE A CA 1
ATOM 631 C C . ILE A 1 84 ? -3.007 0.993 -4.693 1.00 95.06 84 ILE A C 1
ATOM 633 O O . ILE A 1 84 ? -3.051 -0.039 -5.364 1.00 95.06 84 ILE A O 1
ATOM 637 N N . PHE A 1 85 ? -3.407 1.028 -3.420 1.00 94.94 85 PHE A N 1
ATOM 638 C CA . PHE A 1 85 ? -3.845 -0.171 -2.708 1.00 94.94 85 PHE A CA 1
ATOM 639 C C . PHE A 1 85 ? -5.121 -0.789 -3.289 1.00 94.94 85 PHE A C 1
ATOM 641 O O . PHE A 1 85 ? -5.219 -2.015 -3.337 1.00 94.94 85 PHE A O 1
ATOM 648 N N . SER A 1 86 ? -6.062 0.013 -3.798 1.00 94.31 86 SER A N 1
ATOM 649 C CA . SER A 1 86 ? -7.259 -0.521 -4.462 1.00 94.31 86 SER A CA 1
ATOM 650 C C . SER A 1 86 ? -6.934 -1.278 -5.754 1.00 94.31 86 SER A C 1
ATOM 652 O O . SER A 1 86 ? -7.621 -2.242 -6.083 1.00 94.31 86 SER A O 1
ATOM 654 N N . ARG A 1 87 ? -5.861 -0.893 -6.461 1.00 94.06 87 ARG A N 1
ATOM 655 C CA . ARG A 1 87 ? -5.386 -1.575 -7.676 1.00 94.06 87 ARG A CA 1
ATOM 656 C C . ARG A 1 87 ? -4.619 -2.859 -7.369 1.00 94.06 87 ARG A C 1
ATOM 658 O O . ARG A 1 87 ? -4.714 -3.808 -8.144 1.00 94.06 87 ARG A O 1
ATOM 665 N N . CYS A 1 88 ? -3.835 -2.899 -6.290 1.00 93.88 88 CYS A N 1
ATOM 666 C CA . CYS A 1 88 ? -2.853 -3.968 -6.095 1.00 93.88 88 CYS A CA 1
ATOM 667 C C . CYS A 1 88 ? -3.212 -5.002 -5.019 1.00 93.88 88 CYS A C 1
ATOM 669 O O . CYS A 1 88 ? -2.820 -6.154 -5.178 1.00 93.88 88 CYS A O 1
ATOM 671 N N . LEU A 1 89 ? -3.965 -4.660 -3.965 1.00 91.12 89 LEU A N 1
ATOM 672 C CA . LEU A 1 89 ? -4.127 -5.550 -2.802 1.00 91.12 89 LEU A CA 1
ATOM 673 C C . LEU A 1 89 ? -4.757 -6.902 -3.144 1.00 91.12 89 LEU A C 1
ATOM 675 O O . LEU A 1 89 ? -4.223 -7.936 -2.756 1.00 91.12 89 LEU A O 1
ATOM 679 N N . LEU A 1 90 ? -5.862 -6.903 -3.892 1.00 91.31 90 LEU A N 1
ATOM 680 C CA . LEU A 1 90 ? -6.567 -8.142 -4.251 1.00 91.31 90 LEU A CA 1
ATOM 681 C C . LEU A 1 90 ? -5.926 -8.876 -5.436 1.00 91.31 90 LEU A C 1
ATOM 683 O O . LEU A 1 90 ? -6.155 -10.068 -5.611 1.00 91.31 90 LEU A O 1
ATOM 687 N N . ASN A 1 91 ? -5.093 -8.184 -6.215 1.00 89.81 91 ASN A N 1
ATOM 688 C CA . ASN A 1 91 ? -4.338 -8.781 -7.317 1.00 89.81 91 ASN A CA 1
ATOM 689 C C . ASN A 1 91 ? -3.003 -9.387 -6.847 1.00 89.81 91 ASN A C 1
ATOM 691 O O . ASN A 1 91 ? -2.462 -10.273 -7.502 1.00 89.81 91 ASN A O 1
ATOM 695 N N . CYS A 1 92 ? -2.462 -8.914 -5.718 1.00 90.50 92 CYS A N 1
ATOM 696 C CA . CYS A 1 92 ? -1.168 -9.308 -5.162 1.00 90.50 92 CYS A CA 1
ATOM 697 C C . CYS A 1 92 ? -1.300 -9.687 -3.679 1.00 90.50 92 CYS A C 1
ATOM 699 O O . CYS A 1 92 ? -1.133 -8.851 -2.786 1.00 90.50 92 CYS A O 1
ATOM 701 N N . LEU A 1 93 ? -1.507 -10.972 -3.389 1.00 91.19 93 LEU A N 1
ATOM 702 C CA . LEU A 1 93 ? -1.659 -11.487 -2.019 1.00 91.19 93 LEU A CA 1
ATOM 703 C C . LEU A 1 93 ? -0.316 -11.707 -1.295 1.00 91.19 93 LEU A C 1
ATOM 705 O O . LEU A 1 93 ? -0.089 -12.722 -0.648 1.00 91.19 93 LEU A O 1
ATOM 709 N N . HIS A 1 94 ? 0.604 -10.747 -1.401 1.00 93.44 94 HIS A N 1
ATOM 710 C CA . HIS A 1 94 ? 1.929 -10.836 -0.788 1.00 93.44 94 HIS A CA 1
ATOM 711 C C . HIS A 1 94 ? 1.972 -10.152 0.580 1.00 93.44 94 HIS A C 1
ATOM 713 O O . HIS A 1 94 ? 1.784 -8.938 0.679 1.00 93.44 94 HIS A O 1
ATOM 719 N N . VAL A 1 95 ? 2.325 -10.901 1.630 1.00 93.06 95 VAL A N 1
ATOM 720 C CA . VAL A 1 95 ? 2.380 -10.407 3.020 1.00 93.06 95 VAL A CA 1
ATOM 721 C C . VAL A 1 95 ? 3.110 -9.056 3.176 1.00 93.06 95 VAL A C 1
ATOM 723 O O . VAL A 1 95 ? 2.572 -8.180 3.856 1.00 93.06 95 VAL A O 1
ATOM 726 N N . PRO A 1 96 ? 4.281 -8.799 2.551 1.00 92.12 96 PRO A N 1
ATOM 727 C CA . PRO A 1 96 ? 4.966 -7.510 2.696 1.00 92.12 96 PRO A CA 1
ATOM 728 C C . PRO A 1 96 ? 4.172 -6.300 2.181 1.00 92.12 96 PRO A C 1
ATOM 730 O O . PRO A 1 96 ? 4.279 -5.218 2.760 1.00 92.12 96 PRO A O 1
ATOM 733 N N . LEU A 1 97 ? 3.378 -6.471 1.119 1.00 93.81 97 LEU A N 1
ATOM 734 C CA . LEU A 1 97 ? 2.527 -5.415 0.562 1.00 93.81 97 LEU A CA 1
ATOM 735 C C . LEU A 1 97 ? 1.367 -5.104 1.512 1.00 93.81 97 LEU A C 1
ATOM 737 O O . LEU A 1 97 ? 1.116 -3.948 1.843 1.00 93.81 97 LEU A O 1
ATOM 741 N N . TRP A 1 98 ? 0.725 -6.146 2.032 1.00 94.75 98 TRP A N 1
ATOM 742 C CA . TRP A 1 98 ? -0.349 -6.014 3.010 1.00 94.75 98 TRP A CA 1
ATOM 743 C C . TRP A 1 98 ? 0.132 -5.408 4.341 1.00 94.75 98 TRP A C 1
ATOM 745 O O . TRP A 1 98 ? -0.561 -4.587 4.939 1.00 94.75 98 TRP A O 1
ATOM 755 N N . ARG A 1 99 ? 1.367 -5.699 4.773 1.00 93.94 99 ARG A N 1
ATOM 756 C CA . ARG A 1 99 ? 1.990 -5.003 5.917 1.00 93.94 99 ARG A CA 1
ATOM 757 C C . ARG A 1 99 ? 2.186 -3.509 5.652 1.00 93.94 99 ARG A C 1
ATOM 759 O O . ARG A 1 99 ? 1.990 -2.701 6.558 1.00 93.94 99 ARG A O 1
ATOM 766 N N . CYS A 1 100 ? 2.551 -3.124 4.428 1.00 95.00 100 CYS A N 1
ATOM 767 C CA . CYS A 1 100 ? 2.619 -1.713 4.033 1.00 95.00 100 CYS A CA 1
ATOM 768 C C . CYS A 1 100 ? 1.236 -1.042 4.129 1.00 95.00 100 CYS A C 1
ATOM 770 O O . CYS A 1 100 ? 1.118 0.034 4.716 1.00 95.00 100 CYS A O 1
ATOM 772 N N . TYR A 1 101 ? 0.180 -1.724 3.674 1.00 95.25 101 TYR A N 1
ATOM 773 C CA . TYR A 1 101 ? -1.204 -1.266 3.824 1.00 95.25 101 TYR A CA 1
ATOM 774 C C . TYR A 1 101 ? -1.604 -1.044 5.290 1.00 95.25 101 TYR A C 1
ATOM 776 O O . TYR A 1 101 ? -2.078 0.038 5.636 1.00 95.25 101 TYR A O 1
ATOM 784 N N . ILE A 1 102 ? -1.337 -2.000 6.185 1.00 94.50 102 ILE A N 1
ATOM 785 C CA . ILE A 1 102 ? -1.630 -1.833 7.619 1.00 94.50 102 ILE A CA 1
ATOM 786 C C . ILE A 1 102 ? -0.881 -0.638 8.214 1.00 94.50 102 ILE A C 1
ATOM 788 O O . ILE A 1 102 ? -1.459 0.135 8.979 1.00 94.50 102 ILE A O 1
ATOM 792 N N . ARG A 1 103 ? 0.391 -0.436 7.848 1.00 94.06 103 ARG A N 1
ATOM 793 C CA . ARG A 1 103 ? 1.159 0.738 8.293 1.00 94.06 103 ARG A CA 1
ATOM 794 C C . ARG A 1 103 ? 0.504 2.046 7.854 1.00 94.06 103 ARG A C 1
ATOM 796 O O . ARG A 1 103 ? 0.459 2.987 8.645 1.00 94.06 103 ARG A O 1
ATOM 803 N N . PHE A 1 104 ? -0.011 2.104 6.628 1.00 94.56 104 PHE A N 1
ATOM 804 C CA . PHE A 1 104 ? -0.762 3.254 6.134 1.00 94.56 104 PHE A CA 1
ATOM 805 C C . PHE A 1 104 ? -2.059 3.476 6.924 1.00 94.56 104 PHE A C 1
ATOM 807 O O . PHE A 1 104 ? -2.268 4.570 7.447 1.00 94.56 104 PHE A O 1
ATOM 814 N N . ILE A 1 105 ? -2.884 2.439 7.100 1.00 94.25 105 ILE A N 1
ATOM 815 C CA . ILE A 1 105 ? -4.146 2.543 7.850 1.00 94.25 105 ILE A CA 1
ATOM 816 C C . ILE A 1 105 ? -3.905 3.004 9.289 1.00 94.25 105 ILE A C 1
ATOM 818 O O . ILE A 1 105 ? -4.626 3.871 9.782 1.00 94.25 105 ILE A O 1
ATOM 822 N N . ARG A 1 106 ? -2.864 2.490 9.951 1.00 92.31 106 ARG A N 1
ATOM 823 C CA . ARG A 1 106 ? -2.473 2.940 11.293 1.00 92.31 106 ARG A CA 1
ATOM 824 C C . ARG A 1 106 ? -2.117 4.421 11.313 1.00 92.31 106 ARG A C 1
ATOM 826 O O . ARG A 1 106 ? -2.637 5.143 12.152 1.00 92.31 106 ARG A O 1
ATOM 833 N N . LYS A 1 107 ? -1.291 4.881 10.369 1.00 91.75 107 LYS A N 1
ATOM 834 C CA . LYS A 1 107 ? -0.878 6.289 10.265 1.00 91.75 107 LYS A CA 1
ATOM 835 C C . LYS A 1 107 ? -2.074 7.230 10.078 1.00 91.75 107 LYS A C 1
ATOM 837 O O . LYS A 1 107 ? -2.147 8.262 10.736 1.00 91.75 107 LYS A O 1
ATOM 842 N N . VAL A 1 108 ? -3.025 6.868 9.216 1.00 91.75 108 VAL A N 1
ATOM 843 C CA . VAL A 1 108 ? -4.212 7.698 8.931 1.00 91.75 108 VAL A CA 1
ATOM 844 C C . VAL A 1 108 ? -5.192 7.731 10.110 1.00 91.75 108 VAL A C 1
ATOM 846 O O . VAL A 1 108 ? -5.888 8.726 10.316 1.00 91.75 108 VAL A O 1
ATOM 849 N N . ASN A 1 109 ? -5.257 6.659 10.901 1.00 91.56 109 ASN A N 1
ATOM 850 C CA . ASN A 1 109 ? -6.236 6.515 11.979 1.00 91.56 109 ASN A CA 1
ATOM 851 C C . ASN A 1 109 ? -5.674 6.759 13.389 1.00 91.56 109 ASN A C 1
ATOM 853 O O . ASN A 1 109 ? -6.449 6.815 14.340 1.00 91.56 109 ASN A O 1
ATOM 857 N N . GLU A 1 110 ? -4.366 6.987 13.540 1.00 86.25 110 GLU A N 1
ATOM 858 C CA . GLU A 1 110 ? -3.701 7.229 14.832 1.00 86.25 110 GLU A CA 1
ATOM 859 C C . GLU A 1 110 ? -4.344 8.373 15.634 1.00 86.25 110 GLU A C 1
ATOM 861 O O . GLU A 1 110 ? -4.494 8.285 16.851 1.00 86.25 110 GLU A O 1
ATOM 866 N N . LYS A 1 111 ? -4.794 9.432 14.950 1.00 85.75 111 LYS A N 1
ATOM 867 C CA . LYS A 1 111 ? -5.373 10.630 15.582 1.00 85.75 111 LYS A CA 1
ATOM 868 C C . LYS A 1 111 ? -6.876 10.533 15.869 1.00 85.75 111 LYS A C 1
ATOM 870 O O . LYS A 1 111 ? -7.431 11.459 16.450 1.00 85.75 111 LYS A O 1
ATOM 875 N N . LYS A 1 112 ? -7.544 9.446 15.467 1.00 87.06 112 LYS A N 1
ATOM 876 C CA . LYS A 1 112 ? -9.010 9.302 15.560 1.00 87.06 112 LYS A CA 1
ATOM 877 C C . LYS A 1 112 ? -9.495 8.605 16.837 1.00 87.06 112 LYS A C 1
ATOM 879 O O . LYS A 1 112 ? -10.675 8.287 16.954 1.00 87.06 112 LYS A O 1
ATOM 884 N N . GLY A 1 113 ? -8.605 8.339 17.796 1.00 86.69 113 GLY A N 1
ATOM 885 C CA . GLY A 1 113 ? -8.976 7.707 19.065 1.00 86.69 113 GLY A CA 1
ATOM 886 C C . GLY A 1 113 ? -9.671 6.355 18.858 1.00 86.69 113 GLY A C 1
ATOM 887 O O . GLY A 1 113 ? -9.217 5.550 18.050 1.00 86.69 113 GLY A O 1
ATOM 888 N N . ALA A 1 114 ? -10.773 6.110 19.575 1.00 87.12 114 ALA A N 1
ATOM 889 C CA . ALA A 1 114 ? -11.481 4.825 19.574 1.00 87.12 114 ALA A CA 1
ATOM 890 C C . ALA A 1 114 ? -12.015 4.401 18.192 1.00 87.12 114 ALA A C 1
ATOM 892 O O . ALA A 1 114 ? -11.905 3.230 17.836 1.00 87.12 114 ALA A O 1
ATOM 893 N N . GLU A 1 115 ? -12.529 5.341 17.394 1.00 88.94 115 GLU A N 1
ATOM 894 C CA . GLU A 1 115 ? -12.986 5.066 16.023 1.00 88.94 115 GLU A CA 1
ATOM 895 C C . GLU A 1 115 ? -11.816 4.611 15.142 1.00 88.94 115 GLU A C 1
ATOM 897 O O . GLU A 1 115 ? -11.909 3.623 14.418 1.00 88.94 115 GLU A O 1
ATOM 902 N N . GLY A 1 116 ? -10.664 5.276 15.275 1.00 91.19 116 GLY A N 1
ATOM 903 C CA . GLY A 1 116 ? -9.452 4.892 14.559 1.00 91.19 116 GLY A CA 1
ATOM 904 C C . GLY A 1 116 ? -8.946 3.499 14.927 1.00 91.19 116 GLY A C 1
ATOM 905 O O . GLY A 1 116 ? -8.510 2.755 14.050 1.00 91.19 116 GLY A O 1
ATOM 906 N N . GLN A 1 117 ? -9.033 3.127 16.207 1.00 91.31 117 GLN A N 1
ATOM 907 C CA . GLN A 1 117 ? -8.679 1.780 16.663 1.00 91.31 117 GLN A CA 1
ATOM 908 C C . GLN A 1 117 ? -9.595 0.713 16.053 1.00 91.31 117 GLN A C 1
ATOM 910 O O . GLN A 1 117 ? -9.120 -0.362 15.687 1.00 91.31 117 GLN A O 1
ATOM 915 N N . ASP A 1 118 ? -10.889 1.003 15.909 1.00 92.38 118 ASP A N 1
ATOM 916 C CA . ASP A 1 118 ? -11.831 0.081 15.276 1.00 92.38 118 ASP A CA 1
ATOM 917 C C . ASP A 1 118 ? -11.536 -0.109 13.780 1.00 92.38 118 ASP A C 1
ATOM 919 O O . ASP A 1 118 ? -11.498 -1.237 13.293 1.00 92.38 118 ASP A O 1
ATOM 923 N N . GLU A 1 119 ? -11.207 0.968 13.064 1.00 93.75 119 GLU A N 1
ATOM 924 C CA . GLU A 1 119 ? -10.795 0.890 11.656 1.00 93.75 119 GLU A CA 1
ATOM 925 C C . GLU A 1 119 ? -9.479 0.120 11.466 1.00 93.75 119 GLU A C 1
ATOM 927 O O . GLU A 1 119 ? -9.346 -0.677 10.535 1.00 93.75 119 GLU A O 1
ATOM 932 N N . ILE A 1 120 ? -8.509 0.290 12.372 1.00 93.94 120 ILE A N 1
ATOM 933 C CA . ILE A 1 120 ? -7.266 -0.496 12.351 1.00 93.94 120 ILE A CA 1
ATOM 934 C C . ILE A 1 120 ? -7.566 -1.979 12.599 1.00 93.94 120 ILE A C 1
ATOM 936 O O . ILE A 1 120 ? -7.016 -2.830 11.898 1.00 93.94 120 ILE A O 1
ATOM 940 N N . ARG A 1 121 ? -8.454 -2.299 13.550 1.00 93.81 121 ARG A N 1
ATOM 941 C CA . ARG A 1 121 ? -8.888 -3.678 13.818 1.00 93.81 121 ARG A CA 1
ATOM 942 C C . ARG A 1 121 ? -9.530 -4.305 12.581 1.00 93.81 121 ARG A C 1
ATOM 944 O O . ARG A 1 121 ? -9.066 -5.348 12.131 1.00 93.81 121 ARG A O 1
ATOM 951 N N . LYS A 1 122 ? -10.510 -3.626 11.976 1.00 95.31 122 LYS A N 1
ATOM 952 C CA . LYS A 1 122 ? -11.163 -4.066 10.732 1.00 95.31 122 LYS A CA 1
ATOM 953 C C . LYS A 1 122 ? -10.155 -4.306 9.611 1.00 95.31 122 LYS A C 1
ATOM 955 O O . LYS A 1 122 ? -10.283 -5.278 8.872 1.00 95.31 122 LYS A O 1
ATOM 960 N N . ALA A 1 123 ? -9.139 -3.452 9.483 1.00 95.38 123 ALA A N 1
ATOM 961 C CA . ALA A 1 123 ? -8.100 -3.628 8.475 1.00 95.38 123 ALA A CA 1
ATOM 962 C C . ALA A 1 123 ? -7.218 -4.860 8.734 1.00 95.38 123 ALA A C 1
ATOM 964 O O . ALA A 1 123 ? -6.869 -5.554 7.777 1.00 95.38 123 ALA A O 1
ATOM 965 N N . PHE A 1 124 ? -6.881 -5.158 9.995 1.00 95.50 124 PHE A N 1
ATOM 966 C CA . PHE A 1 124 ? -6.189 -6.398 10.357 1.00 95.50 124 PHE A CA 1
ATOM 967 C C . PHE A 1 124 ? -7.044 -7.631 10.062 1.00 95.50 124 PHE A C 1
ATOM 969 O O . PHE A 1 124 ? -6.550 -8.550 9.414 1.00 95.50 124 PHE A O 1
ATOM 976 N N . ASP A 1 125 ? -8.316 -7.636 10.464 1.00 95.25 125 ASP A N 1
ATOM 977 C CA . ASP A 1 125 ? -9.227 -8.755 10.197 1.00 95.25 125 ASP A CA 1
ATOM 978 C C . ASP A 1 125 ? -9.393 -8.985 8.687 1.00 95.25 125 ASP A C 1
ATOM 980 O O . ASP A 1 125 ? -9.305 -10.117 8.208 1.00 95.25 125 ASP A O 1
ATOM 984 N N . PHE A 1 126 ? -9.536 -7.901 7.917 1.00 94.88 126 PHE A N 1
ATOM 985 C CA . PHE A 1 126 ? -9.573 -7.950 6.458 1.00 94.88 126 PHE A CA 1
ATOM 986 C C . PHE A 1 126 ? -8.291 -8.559 5.880 1.00 94.88 126 PHE A C 1
ATOM 988 O O . PHE A 1 126 ? -8.366 -9.503 5.101 1.00 94.88 126 PHE A O 1
ATOM 995 N N . MET A 1 127 ? -7.113 -8.077 6.290 1.00 94.50 127 MET A N 1
ATOM 996 C CA . MET A 1 127 ? -5.827 -8.616 5.837 1.00 94.50 127 MET A CA 1
ATOM 997 C C . MET A 1 127 ? -5.684 -10.109 6.162 1.00 94.50 127 MET A C 1
ATOM 999 O O . MET A 1 127 ? -5.285 -10.895 5.302 1.00 94.50 127 MET A O 1
ATOM 1003 N N . LEU A 1 128 ? -6.007 -10.515 7.390 1.00 94.38 128 LEU A N 1
ATOM 1004 C CA . LEU A 1 128 ? -5.879 -11.901 7.841 1.00 94.38 128 LEU A CA 1
ATOM 1005 C C . LEU A 1 128 ? -6.841 -12.842 7.108 1.00 94.38 128 LEU A C 1
ATOM 1007 O O . LEU A 1 128 ? -6.482 -13.996 6.876 1.00 94.38 128 LEU A O 1
ATOM 1011 N N . GLY A 1 129 ? -7.995 -12.346 6.657 1.00 94.56 129 GLY A N 1
ATOM 1012 C CA . GLY A 1 129 ? -8.905 -13.096 5.791 1.00 94.56 129 GLY A CA 1
ATOM 1013 C C . GLY A 1 129 ? -8.283 -13.536 4.459 1.00 94.56 129 GLY A C 1
ATOM 1014 O O . GLY A 1 129 ? -8.680 -14.568 3.926 1.00 94.56 129 GLY A O 1
ATOM 1015 N N . TYR A 1 130 ? -7.287 -12.803 3.943 1.00 93.31 130 TYR A N 1
ATOM 1016 C CA . TYR A 1 130 ? -6.608 -13.136 2.683 1.00 93.31 130 TYR A CA 1
ATOM 1017 C C . TYR A 1 130 ? -5.230 -13.766 2.886 1.00 93.31 130 TYR A C 1
ATOM 1019 O O . TYR A 1 130 ? -4.926 -14.791 2.284 1.00 93.31 130 TYR A O 1
ATOM 1027 N N . VAL A 1 131 ? -4.380 -13.153 3.716 1.00 93.94 131 VAL A N 1
ATOM 1028 C CA . VAL A 1 131 ? -2.971 -13.558 3.871 1.00 93.94 131 VAL A CA 1
ATOM 1029 C C . VAL A 1 131 ? -2.667 -14.197 5.227 1.00 93.94 131 VAL A C 1
ATOM 1031 O O . VAL A 1 131 ? -1.512 -14.481 5.521 1.00 93.94 131 VAL A O 1
ATOM 1034 N N . GLY A 1 132 ? -3.675 -14.438 6.071 1.00 92.44 132 GLY A N 1
ATOM 1035 C CA . GLY A 1 132 ? -3.484 -14.989 7.418 1.00 92.44 132 GLY A CA 1
ATOM 1036 C C . GLY A 1 132 ? -3.078 -16.465 7.453 1.00 92.44 132 GLY A C 1
ATOM 1037 O O . GLY A 1 132 ? -2.470 -16.890 8.432 1.00 92.44 132 GLY A O 1
ATOM 1038 N N . ALA A 1 133 ? -3.372 -17.230 6.396 1.00 92.38 133 ALA A N 1
ATOM 1039 C CA . ALA A 1 133 ? -2.971 -18.635 6.257 1.00 92.38 133 ALA A CA 1
ATOM 1040 C C . ALA A 1 133 ? -1.583 -18.817 5.609 1.00 92.38 133 ALA A C 1
ATOM 1042 O O . ALA A 1 133 ? -1.089 -19.939 5.513 1.00 92.38 133 ALA A O 1
ATOM 1043 N N . ASP A 1 134 ? -0.954 -17.730 5.151 1.00 93.56 134 ASP A N 1
ATOM 1044 C CA . ASP A 1 134 ? 0.366 -17.774 4.525 1.00 93.56 134 ASP A CA 1
ATOM 1045 C C . ASP A 1 134 ? 1.461 -18.068 5.565 1.00 93.56 134 ASP A C 1
ATOM 1047 O O . ASP A 1 134 ? 1.422 -17.563 6.690 1.00 93.56 134 ASP A O 1
ATOM 1051 N N . MET A 1 135 ? 2.480 -18.845 5.190 1.00 93.50 135 MET A N 1
ATOM 1052 C CA . MET A 1 135 ? 3.598 -19.188 6.083 1.00 93.50 135 MET A CA 1
ATOM 1053 C C . MET A 1 135 ? 4.389 -17.964 6.574 1.00 93.50 135 MET A C 1
ATOM 1055 O O . MET A 1 135 ? 4.926 -17.971 7.681 1.00 93.50 135 MET A O 1
ATOM 1059 N N . ALA A 1 136 ? 4.439 -16.889 5.784 1.00 91.19 136 ALA A N 1
ATOM 1060 C CA . ALA A 1 136 ? 5.116 -15.644 6.120 1.00 91.19 136 ALA A CA 1
ATOM 1061 C C . ALA A 1 136 ? 4.230 -14.673 6.922 1.00 91.19 136 ALA A C 1
ATOM 1063 O O . ALA A 1 136 ? 4.671 -13.565 7.232 1.00 91.19 136 ALA A O 1
ATOM 1064 N N . SER A 1 137 ? 3.000 -15.058 7.285 1.00 93.19 137 SER A N 1
ATOM 1065 C CA . SER A 1 137 ? 2.061 -14.219 8.045 1.00 93.19 137 SER A CA 1
ATOM 1066 C C . SER A 1 137 ? 2.411 -14.072 9.531 1.00 93.19 137 SER A C 1
ATOM 1068 O O . SER A 1 137 ? 1.873 -13.190 10.196 1.00 93.19 137 SER A O 1
ATOM 1070 N N . GLY A 1 138 ? 3.337 -14.875 10.068 1.00 92.75 138 GLY A N 1
ATOM 1071 C CA . GLY A 1 138 ? 3.714 -14.862 11.491 1.00 92.75 138 GLY A CA 1
ATOM 1072 C C . GLY A 1 138 ? 3.969 -13.461 12.082 1.00 92.75 138 GLY A C 1
ATOM 1073 O O . GLY A 1 138 ? 3.370 -13.121 13.103 1.00 92.75 138 GLY A O 1
ATOM 1074 N N . PRO A 1 139 ? 4.779 -12.594 11.441 1.00 92.50 139 PRO A N 1
ATOM 1075 C CA . PRO A 1 139 ? 4.977 -11.216 11.895 1.00 92.50 139 PRO A CA 1
ATOM 1076 C C . PRO A 1 139 ? 3.687 -10.383 11.945 1.00 92.50 139 PRO A C 1
ATOM 1078 O O . PRO A 1 139 ? 3.536 -9.553 12.836 1.00 92.50 139 PRO A O 1
ATOM 1081 N N . VAL A 1 140 ? 2.745 -10.614 11.027 1.00 92.69 140 VAL A N 1
ATOM 1082 C CA . VAL A 1 140 ? 1.447 -9.916 10.980 1.00 92.69 140 VAL A CA 1
ATOM 1083 C C . VAL A 1 140 ? 0.607 -10.283 12.193 1.00 92.69 140 VAL A C 1
ATOM 1085 O O . VAL A 1 140 ? 0.076 -9.401 12.863 1.00 92.69 140 VAL A O 1
ATOM 1088 N N . TRP A 1 141 ? 0.529 -11.577 12.505 1.00 94.50 141 TRP A N 1
ATOM 1089 C CA . TRP A 1 141 ? -0.173 -12.065 13.688 1.00 94.50 141 TRP A CA 1
ATOM 1090 C C . TRP A 1 141 ? 0.414 -11.477 14.971 1.00 94.50 141 TRP A C 1
ATOM 1092 O O . TRP A 1 141 ? -0.331 -11.014 15.832 1.00 94.50 141 TRP A O 1
ATOM 1102 N N . MET A 1 142 ? 1.743 -11.420 15.081 1.00 94.62 142 MET A N 1
ATOM 1103 C CA . MET A 1 142 ? 2.412 -10.815 16.236 1.00 94.62 142 MET A CA 1
ATOM 1104 C C . MET A 1 142 ? 2.095 -9.320 16.373 1.00 94.62 142 MET A C 1
ATOM 1106 O O . MET A 1 142 ? 1.811 -8.852 17.479 1.00 94.62 142 MET A O 1
ATOM 1110 N N . GLU A 1 143 ? 2.101 -8.574 15.265 1.00 92.88 143 GLU A N 1
ATOM 1111 C CA . GLU A 1 143 ? 1.698 -7.164 15.244 1.00 92.88 143 GLU A CA 1
ATOM 1112 C C . GLU A 1 143 ? 0.232 -6.991 15.665 1.00 92.88 143 GLU A C 1
ATOM 1114 O O . GLU A 1 143 ? -0.057 -6.113 16.480 1.00 92.88 143 GLU A O 1
ATOM 1119 N N . TYR A 1 144 ? -0.677 -7.849 15.189 1.00 94.88 144 TYR A N 1
ATOM 1120 C CA . TYR A 1 144 ? -2.094 -7.779 15.546 1.00 94.88 144 TYR A CA 1
ATOM 1121 C C . TYR A 1 144 ? -2.349 -8.115 17.020 1.00 94.88 144 TYR A C 1
ATOM 1123 O O . TYR A 1 144 ? -3.050 -7.384 17.713 1.00 94.88 144 TYR A O 1
ATOM 1131 N N . ILE A 1 145 ? -1.713 -9.162 17.553 1.00 94.44 145 ILE A N 1
ATOM 1132 C CA . ILE A 1 145 ? -1.799 -9.510 18.980 1.00 94.44 145 ILE A CA 1
ATOM 1133 C C . ILE A 1 145 ? -1.265 -8.363 19.844 1.00 94.44 145 ILE A C 1
ATOM 1135 O O . ILE A 1 145 ? -1.859 -8.021 20.866 1.00 94.44 145 ILE A O 1
ATOM 1139 N N . THR A 1 146 ? -0.148 -7.756 19.438 1.00 93.88 146 THR A N 1
ATOM 1140 C CA . THR A 1 146 ? 0.445 -6.610 20.143 1.00 93.88 146 THR A CA 1
ATOM 1141 C C . THR A 1 146 ? -0.502 -5.417 20.132 1.00 93.88 146 THR A C 1
ATOM 1143 O O . THR A 1 146 ? -0.711 -4.783 21.164 1.00 93.88 146 THR A O 1
ATOM 1146 N N . PHE A 1 147 ? -1.114 -5.149 18.980 1.00 91.75 147 PHE A N 1
ATOM 1147 C CA . PHE A 1 147 ? -2.133 -4.126 18.828 1.00 91.75 147 PHE A CA 1
ATOM 1148 C C . PHE A 1 147 ? -3.318 -4.370 19.773 1.00 91.75 147 PHE A C 1
ATOM 1150 O O . PHE A 1 147 ? -3.634 -3.495 20.575 1.00 91.75 147 PHE A O 1
ATOM 1157 N N . LEU A 1 148 ? -3.906 -5.569 19.774 1.00 91.25 148 LEU A N 1
ATOM 1158 C CA . LEU A 1 148 ? -5.040 -5.905 20.641 1.00 91.25 148 LEU A CA 1
ATOM 1159 C C . LEU A 1 148 ? -4.713 -5.760 22.134 1.00 91.25 148 LEU A C 1
ATOM 1161 O O . LEU A 1 148 ? -5.535 -5.251 22.888 1.00 91.25 148 LEU A O 1
ATOM 1165 N N . LYS A 1 149 ? -3.503 -6.144 22.557 1.00 90.81 149 LYS A N 1
ATOM 1166 C CA . LYS A 1 149 ? -3.035 -5.974 23.944 1.00 90.81 149 LYS A CA 1
ATOM 1167 C C . LYS A 1 149 ? -2.843 -4.513 24.350 1.00 90.81 149 LYS A C 1
ATOM 1169 O O . LYS A 1 149 ? -2.883 -4.211 25.536 1.00 90.81 149 LYS A O 1
ATOM 1174 N N . SER A 1 150 ? -2.576 -3.630 23.389 1.00 87.38 150 SER A N 1
ATOM 1175 C CA . SER A 1 150 ? -2.378 -2.198 23.643 1.00 87.38 150 SER A CA 1
ATOM 1176 C C . SER A 1 150 ? -3.686 -1.422 23.792 1.00 87.38 150 SER A C 1
ATOM 1178 O O . SER A 1 150 ? -3.673 -0.291 24.276 1.00 87.38 150 SER A O 1
ATOM 1180 N N . LEU A 1 151 ? -4.810 -2.012 23.377 1.00 84.50 151 LEU A N 1
ATOM 1181 C CA . LEU A 1 151 ? -6.111 -1.379 23.514 1.00 84.50 151 LEU A CA 1
ATOM 1182 C C . LEU A 1 151 ? -6.511 -1.330 24.994 1.00 84.50 151 LEU A C 1
ATOM 1184 O O . LEU A 1 151 ? -6.324 -2.321 25.705 1.00 84.50 151 LEU A O 1
ATOM 1188 N N . PRO A 1 152 ? -7.064 -0.200 25.470 1.00 76.38 152 PRO A N 1
ATOM 1189 C CA . PRO A 1 152 ? -7.558 -0.120 26.831 1.00 76.38 152 PRO A CA 1
ATOM 1190 C C . PRO A 1 152 ? -8.637 -1.181 27.033 1.00 76.38 152 PRO A C 1
ATOM 1192 O O . PRO A 1 152 ? -9.554 -1.315 26.219 1.00 76.38 152 PRO A O 1
ATOM 1195 N N . VAL A 1 153 ? -8.495 -1.949 28.111 1.00 65.75 153 VAL A N 1
ATOM 1196 C CA . VAL A 1 153 ? -9.537 -2.869 28.561 1.00 65.75 153 VAL A CA 1
ATOM 1197 C C . VAL A 1 153 ? -10.730 -1.997 28.943 1.00 65.75 153 VAL A C 1
ATOM 1199 O O . VAL A 1 153 ? -10.566 -1.076 29.744 1.00 65.75 153 VAL A O 1
ATOM 1202 N N . CYS A 1 154 ? -11.871 -2.215 28.289 1.00 50.47 154 CYS A N 1
ATOM 1203 C CA . CYS A 1 154 ? -13.117 -1.531 28.625 1.00 50.47 154 CYS A CA 1
ATOM 1204 C C . CYS A 1 154 ? -13.511 -1.771 30.085 1.00 50.47 154 CYS A C 1
ATOM 1206 O O . CYS A 1 154 ? -13.289 -2.905 30.573 1.00 50.47 154 CYS A O 1
#

Organism: NCBI:txid2511006

pLDDT: mean 84.37, std 18.23, range [31.89, 96.0]

InterPro domains:
  IPR003107 HAT (Half-A-TPR) repeat [SM00386] (42-74)
  IPR003107 HAT (Half-A-TPR) repeat [SM00386] (76-107)
  IPR003107 HAT (Half-A-TPR) repeat [SM00386] (115-150)
  IPR008847 Suppressor of forked [PF05843] (19-152)
  IPR011990 Tetratricopeptide-like helical domain superfamily [SSF48452] (24-152)
  IPR045243 mRNA 3'-end-processing protein Rna14-like [PTHR19980] (15-152)

Radius of gyration: 20.66 Å; chains: 1; bounding box: 71×35×55 Å

Foldseek 3Di:
DDDDDDDDDDDDPPVVVLVVVCVVDVLPPVSLVVLLVVLLVDQLVVSVVSLVSSCVNVVQPLVSLLSNLVNCVVVVVLVVNVVSCVSHCVSHLDLVSLVSVLVSLCVVLVPVPPVSLVSSLVSLVVNCVRNVPPPVCVVSVVVNVVSVVPDDDD

Sequence (154 aa):
MAPVDNGAQTETKDQAITSTTAATDPYNVEAAEILASSAQHMPIAQAAPIYEQILSLFPTASKFWKQYAEAHMAVNNDDAIKQIFSRCLLNCLHVPLWRCYIRFIRKVNEKKGAEGQDEIRKAFDFMLGYVGADMASGPVWMEYITFLKSLPVC